Protein AF-A0A3D3JY26-F1 (afdb_monomer)

Secondary structure (DSSP, 8-state):
---TTHHHH-TTS-------TT--HHHHHHTHHHHHTT---SEE-----HHHHHH-TT--HHHHHHHHHHHHHHHHHH-SSSEE-

Sequence (85 aa):
TRWTNVSDYFPDKTIINRGFGGSILSDLNFYSKELLQPYSPKQIIIYCGENDFAADEELKPRQVFKRFKKFFCGIRDHYPDIQVD

Radius of gyration: 13.65 Å; Cα contacts (8 Å, |Δi|>4): 64; chains: 1; bounding box: 36×22×32 Å

Nearest PDB structures (foldseek):
  2vpt-assembly1_A-2  TM=8.676E-01  e=2.450E-01  Acetivibrio thermocellus
  7c85-assembly1_A  TM=7.900E-01  e=4.113E-01  Altericroceibacterium indicum
  7ddy-assembly1_D  TM=7.323E-01  e=4.113E-01  Arcticibacterium luteifluviistationis
  5b5s-assembly1_A  TM=7.628E-01  e=5.685E-01  Talaromyces pinophilus
  7c82-assembly1_A  TM=7.910E-01  e=9.543E-01  Altericroceibacterium indicum

Structure (mmCIF, N/CA/C/O backbone):
data_AF-A0A3D3JY26-F1
#
_entry.id   AF-A0A3D3JY26-F1
#
loop_
_atom_site.group_PDB
_atom_site.id
_atom_site.type_symbol
_atom_site.label_atom_id
_atom_site.label_alt_id
_atom_site.label_comp_id
_atom_site.label_asym_id
_atom_site.label_entity_id
_atom_site.label_seq_id
_atom_site.pdbx_PDB_ins_code
_atom_site.Cartn_x
_atom_site.Cartn_y
_atom_site.Cartn_z
_atom_site.occupancy
_atom_site.B_iso_or_equiv
_atom_site.auth_seq_id
_atom_site.auth_comp_id
_atom_site.auth_asym_id
_atom_site.auth_atom_id
_atom_site.pdbx_P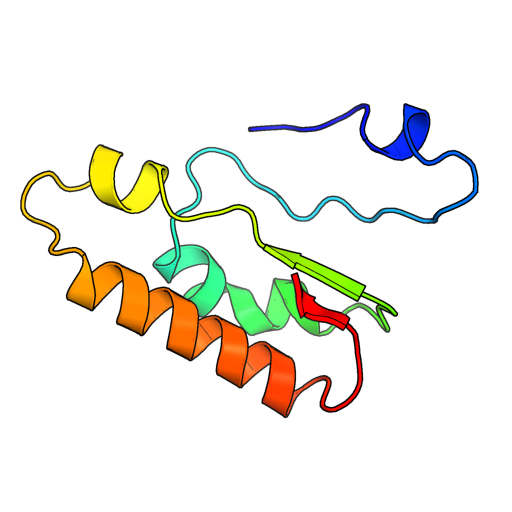DB_model_num
ATOM 1 N N . THR A 1 1 ? -2.020 9.749 -8.248 1.00 53.28 1 THR A N 1
ATOM 2 C CA . THR A 1 1 ? -3.408 10.203 -8.514 1.00 53.28 1 THR A CA 1
ATOM 3 C C . THR A 1 1 ? -4.003 10.743 -7.229 1.00 53.28 1 THR A C 1
ATOM 5 O O . THR A 1 1 ? -3.748 10.174 -6.177 1.00 53.28 1 THR A O 1
ATOM 8 N N . ARG A 1 2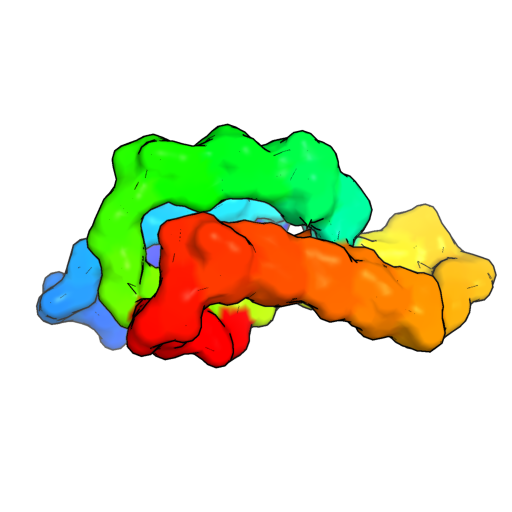 ? -4.757 11.849 -7.273 1.00 63.97 2 ARG A N 1
ATOM 9 C CA . ARG A 1 2 ? -5.461 12.395 -6.100 1.00 63.97 2 ARG A CA 1
ATOM 10 C C . ARG A 1 2 ? -6.913 11.914 -6.148 1.00 63.97 2 ARG A C 1
ATOM 12 O O . ARG A 1 2 ? -7.735 12.528 -6.815 1.00 63.97 2 ARG A O 1
ATOM 19 N N . TRP A 1 3 ? -7.212 10.792 -5.495 1.00 77.81 3 TRP A N 1
ATOM 20 C CA . TRP A 1 3 ? -8.569 10.234 -5.453 1.00 77.81 3 TRP A CA 1
ATOM 21 C C . TRP A 1 3 ? -9.412 10.951 -4.387 1.00 77.81 3 TRP A C 1
ATOM 23 O O . TRP A 1 3 ? -9.475 10.535 -3.232 1.00 77.81 3 TRP A O 1
ATOM 33 N N . THR A 1 4 ? -10.001 12.091 -4.749 1.00 84.69 4 THR A N 1
ATOM 34 C CA . THR A 1 4 ? -10.697 12.972 -3.791 1.00 84.69 4 THR A CA 1
ATOM 35 C C . THR A 1 4 ? -12.119 12.544 -3.458 1.00 84.69 4 THR A C 1
ATOM 37 O O . THR A 1 4 ? -12.618 12.940 -2.415 1.00 84.69 4 THR A O 1
ATOM 40 N N . ASN A 1 5 ? -12.764 11.757 -4.319 1.00 89.06 5 ASN A N 1
ATOM 41 C CA . ASN A 1 5 ? -14.178 11.394 -4.200 1.00 89.06 5 ASN A CA 1
ATOM 42 C C . ASN A 1 5 ? -14.410 9.940 -3.756 1.00 89.06 5 ASN A C 1
ATOM 44 O O . ASN A 1 5 ? -15.510 9.421 -3.888 1.00 89.06 5 ASN A O 1
ATOM 48 N N . VAL A 1 6 ? -13.382 9.253 -3.244 1.00 88.00 6 VAL A N 1
ATOM 49 C CA . VAL A 1 6 ? -13.511 7.847 -2.818 1.00 88.00 6 VAL A CA 1
ATOM 50 C C . VAL A 1 6 ? -14.571 7.665 -1.727 1.00 88.00 6 VAL A C 1
ATOM 52 O O . VAL A 1 6 ? -15.265 6.655 -1.708 1.00 88.00 6 VAL A O 1
ATOM 55 N N . SER A 1 7 ? -14.741 8.664 -0.859 1.00 89.38 7 SER A N 1
ATOM 56 C CA . SER A 1 7 ? -15.757 8.651 0.194 1.00 89.38 7 SER A CA 1
ATOM 57 C C . SER A 1 7 ? -17.185 8.634 -0.358 1.00 89.38 7 SER A C 1
ATOM 59 O O . SER A 1 7 ? -18.060 8.060 0.279 1.00 89.38 7 SER A O 1
ATOM 61 N N . ASP A 1 8 ?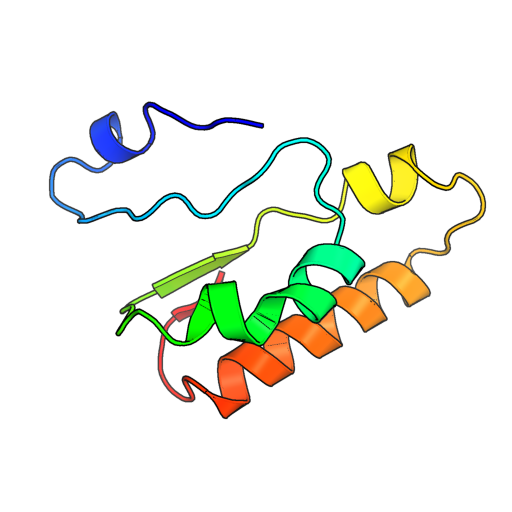 -17.420 9.181 -1.556 1.00 92.75 8 ASP A N 1
ATOM 62 C CA . ASP A 1 8 ? -18.752 9.211 -2.177 1.00 92.75 8 ASP A CA 1
ATOM 63 C C . ASP A 1 8 ? -19.205 7.805 -2.601 1.00 92.75 8 ASP A C 1
ATOM 65 O O . ASP A 1 8 ? -20.397 7.506 -2.629 1.00 92.75 8 ASP A O 1
ATOM 69 N N . TYR A 1 9 ? -18.252 6.919 -2.907 1.00 91.94 9 TYR A N 1
ATOM 70 C CA . TYR A 1 9 ? -18.522 5.525 -3.269 1.00 91.94 9 TYR A CA 1
ATOM 71 C C . TYR A 1 9 ? -18.773 4.631 -2.049 1.00 91.94 9 TYR A C 1
ATOM 73 O O . TYR A 1 9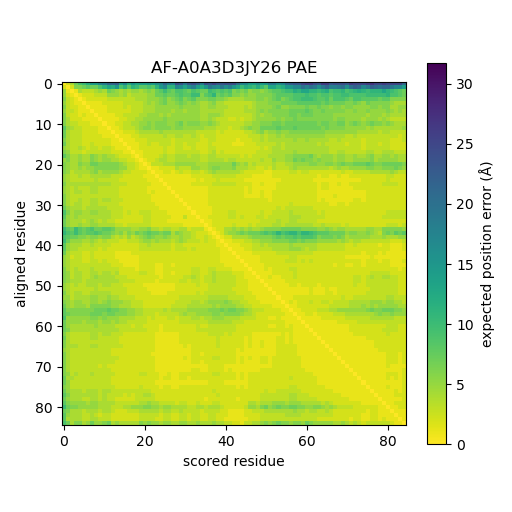 ? -19.377 3.567 -2.178 1.00 91.94 9 TYR A O 1
ATOM 81 N N . PHE A 1 10 ? -18.312 5.052 -0.868 1.00 90.75 10 PHE A N 1
ATOM 82 C CA . PHE A 1 10 ? -18.401 4.293 0.379 1.00 90.75 10 PHE A CA 1
ATOM 83 C C . PHE A 1 10 ? -18.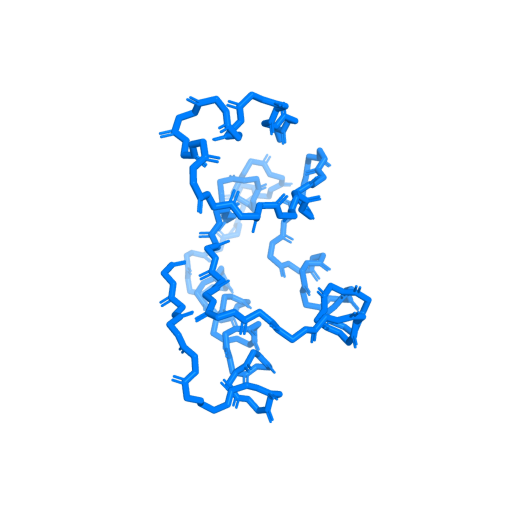860 5.199 1.533 1.00 90.75 10 PHE A C 1
ATOM 85 O O . PHE A 1 10 ? -18.097 5.416 2.479 1.00 90.75 10 PHE A O 1
ATOM 92 N N . PRO A 1 11 ? -20.100 5.720 1.488 1.00 92.44 11 PRO A N 1
ATOM 93 C CA . PRO A 1 11 ? -20.573 6.735 2.434 1.00 92.44 11 PRO A CA 1
ATOM 94 C C . PRO A 1 11 ? -20.559 6.263 3.897 1.00 92.44 11 PRO A C 1
ATOM 96 O O . PRO A 1 11 ? -20.379 7.069 4.805 1.00 92.44 11 PRO A O 1
ATOM 99 N N . ASP A 1 12 ? -20.672 4.952 4.132 1.00 95.06 12 ASP A N 1
ATOM 100 C CA . ASP A 1 12 ? -20.677 4.352 5.473 1.00 95.06 12 ASP A CA 1
ATOM 101 C C . ASP A 1 12 ? -19.273 3.990 5.995 1.00 95.06 12 ASP A C 1
ATOM 103 O O . ASP A 1 12 ? -19.132 3.309 7.018 1.00 95.06 12 ASP A O 1
ATOM 107 N N . LYS A 1 13 ? -18.207 4.373 5.280 1.00 92.12 13 LYS A N 1
ATOM 108 C CA . LYS A 1 13 ? -16.821 4.051 5.638 1.00 92.12 13 LYS A CA 1
ATOM 109 C C . LYS A 1 13 ? -16.009 5.320 5.863 1.00 92.12 13 LYS A C 1
ATOM 111 O O . LYS A 1 13 ? -15.945 6.206 5.019 1.00 92.12 13 LYS A O 1
ATOM 116 N N . THR A 1 14 ? -15.282 5.360 6.977 1.00 92.56 14 THR A N 1
ATOM 117 C CA . THR A 1 14 ? -14.241 6.370 7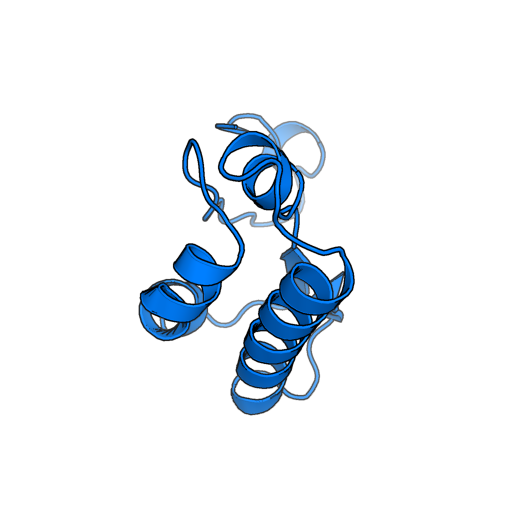.186 1.00 92.56 14 THR A CA 1
ATOM 118 C C . THR A 1 14 ? -13.022 6.008 6.345 1.00 92.56 14 THR A C 1
ATOM 120 O O . THR A 1 14 ? -12.293 5.074 6.681 1.00 92.56 14 THR A O 1
ATOM 123 N N . ILE A 1 15 ? -12.793 6.749 5.261 1.00 91.75 15 ILE A N 1
ATOM 124 C CA . ILE A 1 15 ? -11.639 6.553 4.380 1.00 91.75 15 ILE A CA 1
ATOM 125 C C . ILE A 1 15 ? -10.602 7.646 4.626 1.00 91.75 15 ILE A C 1
ATOM 127 O O . ILE A 1 15 ? -10.910 8.836 4.611 1.00 91.75 15 ILE A O 1
ATOM 131 N N . ILE A 1 16 ? -9.349 7.233 4.815 1.00 90.88 16 ILE A N 1
ATOM 132 C CA . ILE A 1 16 ? -8.199 8.131 4.929 1.00 90.88 16 ILE A CA 1
ATOM 133 C C . ILE A 1 16 ? -7.354 7.966 3.668 1.00 90.88 16 ILE A C 1
ATOM 135 O O . ILE A 1 16 ? -6.701 6.942 3.479 1.00 90.88 16 ILE A O 1
ATOM 139 N N . ASN A 1 17 ? -7.346 8.976 2.796 1.00 89.75 17 ASN A N 1
ATOM 140 C CA . ASN A 1 17 ? -6.508 8.948 1.601 1.00 89.75 17 ASN A CA 1
ATOM 141 C C . ASN A 1 17 ? -5.057 9.317 1.959 1.00 89.75 17 ASN A C 1
ATOM 143 O O . ASN A 1 17 ? -4.773 10.441 2.379 1.00 89.75 17 ASN A O 1
ATOM 147 N N . ARG A 1 18 ? -4.139 8.360 1.786 1.00 90.44 18 ARG A N 1
ATOM 148 C CA . ARG A 1 18 ? -2.685 8.539 1.960 1.00 90.44 18 ARG A CA 1
ATOM 149 C C . ARG A 1 18 ? -1.908 8.447 0.642 1.00 90.44 18 ARG A C 1
ATOM 151 O O . ARG A 1 18 ? -0.686 8.357 0.660 1.00 90.44 18 ARG A O 1
ATOM 158 N N . GLY A 1 19 ? -2.606 8.479 -0.491 1.00 86.50 19 GLY A N 1
ATOM 159 C CA . GLY A 1 19 ? -2.001 8.521 -1.815 1.00 86.50 19 GLY A CA 1
ATOM 160 C C . GLY A 1 19 ? -1.406 9.894 -2.121 1.00 86.50 19 GLY A C 1
ATOM 161 O O . GLY A 1 19 ? -1.996 10.933 -1.817 1.00 86.50 19 GLY A O 1
ATOM 162 N N . PHE A 1 20 ? -0.245 9.898 -2.766 1.00 86.44 20 PHE A N 1
ATOM 163 C CA . PHE A 1 20 ? 0.440 11.102 -3.227 1.00 86.44 20 PHE A CA 1
ATOM 164 C C . PHE A 1 20 ? 0.844 10.957 -4.700 1.00 86.44 20 PHE A C 1
ATOM 166 O O . PHE A 1 20 ? 0.908 9.861 -5.255 1.00 86.44 20 PHE A O 1
ATOM 173 N N . GLY A 1 21 ? 0.992 12.085 -5.397 1.00 87.62 21 GLY A N 1
ATOM 174 C CA . GLY A 1 21 ? 1.287 12.098 -6.832 1.00 87.62 21 GLY A CA 1
ATOM 175 C C . GLY A 1 21 ? 2.667 11.515 -7.141 1.00 87.62 21 GLY A C 1
ATOM 176 O O . GLY A 1 21 ? 3.616 11.813 -6.429 1.00 87.62 21 GLY A O 1
ATOM 177 N N . GLY A 1 22 ? 2.767 10.703 -8.200 1.00 89.12 22 GLY A N 1
ATOM 178 C CA . GLY A 1 22 ? 4.037 10.133 -8.668 1.00 89.12 22 GLY A CA 1
ATOM 179 C C . GLY A 1 22 ? 4.651 9.053 -7.772 1.00 89.12 22 GLY A C 1
ATOM 180 O O . GLY A 1 22 ? 5.743 8.594 -8.072 1.00 89.12 22 GLY A O 1
ATOM 181 N N . SER A 1 23 ? 3.961 8.629 -6.708 1.00 93.25 23 SER A N 1
ATOM 182 C CA . SER A 1 23 ? 4.477 7.655 -5.742 1.00 93.25 23 SER A CA 1
ATOM 183 C C . SER A 1 23 ? 4.890 6.335 -6.391 1.00 93.25 23 SER A C 1
ATOM 185 O O . SER A 1 23 ? 4.086 5.738 -7.118 1.00 93.25 23 SER A O 1
ATOM 187 N N . ILE A 1 24 ? 6.075 5.847 -6.039 1.00 96.44 24 ILE A N 1
ATOM 188 C CA . ILE A 1 24 ? 6.571 4.501 -6.354 1.00 96.44 24 ILE A CA 1
ATOM 189 C C . ILE A 1 24 ? 6.690 3.653 -5.080 1.00 96.44 24 ILE A C 1
ATOM 191 O O . ILE A 1 24 ? 6.718 4.176 -3.964 1.00 96.44 24 ILE A O 1
ATOM 195 N N . LEU A 1 25 ? 6.792 2.328 -5.200 1.00 97.31 25 LEU A N 1
ATOM 196 C CA . LEU A 1 25 ? 6.845 1.425 -4.042 1.00 97.31 25 LEU A CA 1
ATOM 197 C C . LEU A 1 25 ? 8.053 1.691 -3.131 1.00 97.31 25 LEU A C 1
ATOM 199 O O . LEU A 1 25 ? 8.009 1.376 -1.940 1.00 97.31 25 LEU A O 1
ATOM 203 N N . SER A 1 26 ? 9.153 2.250 -3.647 1.00 97.06 26 SER A N 1
ATOM 204 C CA . SER A 1 26 ? 10.264 2.676 -2.786 1.00 97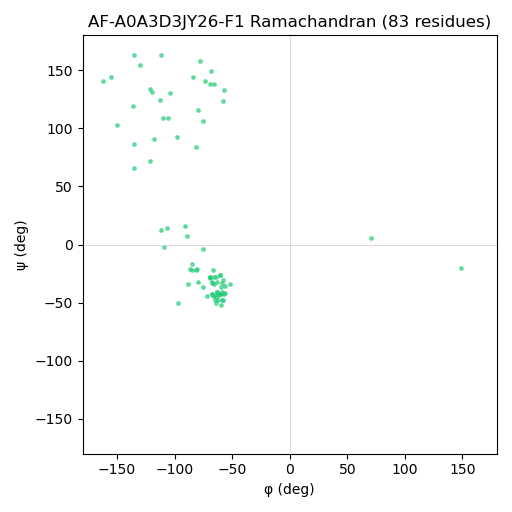.06 26 SER A CA 1
ATOM 205 C C . SER A 1 26 ? 9.897 3.854 -1.886 1.00 97.06 26 SER A C 1
ATOM 207 O O . SER A 1 26 ? 10.364 3.875 -0.749 1.00 97.06 26 SER A O 1
ATOM 209 N N . ASP A 1 27 ? 9.021 4.759 -2.328 1.00 96.81 27 ASP A N 1
ATOM 210 C CA . ASP A 1 27 ? 8.531 5.863 -1.496 1.00 96.81 27 ASP A CA 1
ATOM 211 C C . ASP A 1 27 ? 7.661 5.327 -0.363 1.00 96.81 27 ASP A C 1
ATOM 213 O O . ASP A 1 27 ? 7.830 5.720 0.787 1.00 96.81 27 ASP A O 1
ATOM 217 N N . LEU A 1 28 ? 6.779 4.365 -0.659 1.00 96.19 28 LEU A N 1
ATOM 218 C CA . LEU A 1 28 ? 5.958 3.690 0.354 1.00 96.19 28 LEU A CA 1
ATOM 219 C C . LEU A 1 28 ? 6.828 3.006 1.413 1.00 96.19 28 LEU A C 1
ATOM 221 O O . LEU A 1 28 ? 6.544 3.085 2.605 1.00 96.19 28 LEU A O 1
ATOM 225 N N . ASN A 1 29 ? 7.919 2.362 0.992 1.00 97.06 29 ASN A N 1
ATOM 226 C CA . ASN A 1 29 ? 8.884 1.776 1.918 1.00 97.06 29 ASN A CA 1
ATOM 227 C C . ASN A 1 29 ? 9.596 2.841 2.766 1.00 97.06 29 ASN A C 1
ATOM 229 O O . ASN A 1 29 ? 9.771 2.636 3.969 1.00 97.06 29 ASN A O 1
ATOM 233 N N . PHE A 1 30 ? 10.014 3.950 2.153 1.00 96.56 30 PHE A N 1
ATOM 234 C CA . PHE A 1 30 ? 10.716 5.037 2.834 1.00 96.56 30 PHE A CA 1
ATOM 235 C C . PHE A 1 30 ? 9.824 5.719 3.881 1.00 96.56 30 PHE A C 1
ATOM 237 O O . PHE A 1 30 ? 10.230 5.837 5.031 1.00 96.56 30 PHE A O 1
ATOM 244 N N . TYR A 1 31 ? 8.587 6.058 3.513 1.00 94.94 31 TYR A N 1
ATOM 245 C CA . TYR A 1 31 ? 7.602 6.717 4.378 1.00 94.94 31 TYR A CA 1
ATOM 246 C C . TYR A 1 31 ? 6.703 5.744 5.154 1.00 94.94 31 TYR A C 1
ATOM 248 O O . TYR A 1 31 ? 5.635 6.115 5.640 1.00 94.94 31 TYR A O 1
ATOM 256 N N . SER A 1 32 ? 7.083 4.467 5.247 1.00 93.75 32 SER A N 1
ATOM 257 C CA . SER A 1 32 ? 6.243 3.423 5.853 1.00 93.75 32 SER A CA 1
ATOM 258 C C . SER A 1 32 ? 5.837 3.757 7.289 1.00 93.75 32 SER A C 1
ATOM 260 O O . SER A 1 32 ? 4.705 3.504 7.694 1.00 93.75 32 SER A O 1
ATOM 262 N N . LYS A 1 33 ? 6.726 4.400 8.047 1.00 92.12 33 LYS A N 1
ATOM 263 C CA . LYS A 1 33 ? 6.452 4.846 9.410 1.00 92.12 33 LYS A CA 1
ATOM 264 C C . LYS A 1 33 ? 5.344 5.903 9.443 1.00 92.12 33 LYS A C 1
ATOM 266 O O . LYS A 1 33 ? 4.382 5.757 10.188 1.00 92.12 33 LYS A O 1
ATOM 271 N N . GLU A 1 34 ? 5.455 6.940 8.622 1.00 92.25 34 GLU A N 1
ATOM 272 C CA . GLU A 1 34 ? 4.505 8.050 8.532 1.00 92.25 34 GLU A CA 1
ATOM 273 C C . GLU A 1 34 ? 3.160 7.627 7.929 1.00 92.25 34 GLU A C 1
ATOM 275 O O . GLU A 1 34 ? 2.123 8.223 8.227 1.00 92.25 34 GLU A O 1
ATOM 280 N N . LEU A 1 35 ? 3.169 6.616 7.059 1.00 91.88 35 LEU A N 1
ATOM 281 C CA . LEU A 1 35 ? 1.964 6.059 6.453 1.00 91.88 35 LEU A CA 1
ATOM 282 C C . LEU A 1 35 ? 1.180 5.179 7.432 1.00 91.88 35 LEU A C 1
ATOM 284 O O . LEU A 1 35 ? -0.049 5.212 7.396 1.00 91.88 35 LEU A O 1
ATOM 288 N N . LEU A 1 36 ? 1.867 4.422 8.295 1.00 90.94 36 LEU A N 1
ATOM 289 C CA . LEU A 1 36 ? 1.238 3.429 9.169 1.00 90.94 36 LEU A CA 1
ATOM 290 C C . LEU A 1 36 ? 0.978 3.958 10.589 1.00 90.94 36 LEU A C 1
ATOM 292 O O . LEU A 1 36 ? -0.147 3.901 11.063 1.00 90.94 36 LEU A O 1
ATOM 296 N N . GLN A 1 37 ? 1.959 4.555 11.266 1.00 87.81 37 GLN A N 1
ATOM 297 C CA . GLN A 1 37 ? 1.866 4.847 12.708 1.00 87.81 37 GLN A CA 1
ATOM 298 C C . GLN A 1 37 ? 0.703 5.727 13.214 1.00 87.81 37 GLN A C 1
ATOM 300 O O . GLN A 1 37 ? 0.315 5.538 14.367 1.00 87.81 37 GLN A O 1
ATOM 305 N N . PRO A 1 38 ? 0.140 6.697 12.465 1.00 86.75 38 PRO A N 1
ATOM 306 C CA . PRO A 1 38 ? -0.847 7.607 13.047 1.00 86.75 38 PRO A CA 1
ATOM 307 C C . PRO A 1 38 ? -2.239 6.988 13.263 1.00 86.75 38 PRO A C 1
ATOM 309 O O . PRO A 1 38 ? -3.126 7.681 13.764 1.00 86.75 38 PRO A O 1
ATOM 312 N N . TYR A 1 39 ? -2.472 5.734 12.851 1.00 86.69 39 TYR A N 1
ATOM 313 C CA . TYR A 1 39 ? -3.821 5.186 12.695 1.00 86.69 39 TYR A CA 1
ATOM 314 C C . TYR A 1 39 ? -3.991 3.773 13.274 1.00 86.69 39 TYR A C 1
ATOM 316 O O . TYR A 1 39 ? -3.038 3.022 13.474 1.00 86.69 39 TYR A O 1
ATOM 324 N N . SER A 1 40 ? -5.251 3.380 13.476 1.00 91.38 40 SER A N 1
ATOM 325 C CA . SER A 1 40 ? -5.666 1.999 13.768 1.00 91.38 40 SER A CA 1
ATOM 326 C C . SER A 1 40 ? -6.651 1.524 12.689 1.00 91.38 40 SER A C 1
ATOM 328 O O . SER A 1 40 ? -7.861 1.482 12.932 1.00 91.38 40 SER A O 1
ATOM 330 N N . PRO A 1 41 ? -6.174 1.267 11.455 1.00 95.12 41 PRO A N 1
ATOM 331 C CA . PRO A 1 41 ? -7.036 0.907 10.338 1.00 95.12 41 PRO A CA 1
ATOM 332 C C . PRO A 1 41 ? -7.657 -0.479 10.544 1.00 95.12 41 PRO A C 1
ATOM 334 O O . PRO A 1 41 ? -7.046 -1.368 11.127 1.00 95.12 41 PRO A O 1
ATOM 337 N N . LYS A 1 42 ? -8.867 -0.683 10.013 1.00 95.38 42 LYS A N 1
ATOM 338 C CA . LYS A 1 42 ? -9.472 -2.024 9.887 1.00 95.38 42 LYS A CA 1
ATOM 339 C C . LYS A 1 42 ? -9.061 -2.731 8.590 1.00 95.38 42 LYS A C 1
ATOM 341 O O . LYS A 1 42 ? -9.162 -3.950 8.499 1.00 95.38 42 LYS A O 1
ATOM 346 N N . GLN A 1 43 ? -8.630 -1.953 7.598 1.00 95.81 43 GLN A N 1
ATOM 347 C CA . GLN A 1 43 ? -8.269 -2.407 6.261 1.00 95.81 43 GLN A CA 1
ATOM 348 C C . GLN A 1 43 ? -7.287 -1.416 5.625 1.00 95.81 43 GLN A C 1
ATOM 350 O O . GLN A 1 43 ? -7.413 -0.207 5.839 1.00 95.81 43 GLN A O 1
ATOM 355 N N . ILE A 1 44 ? -6.332 -1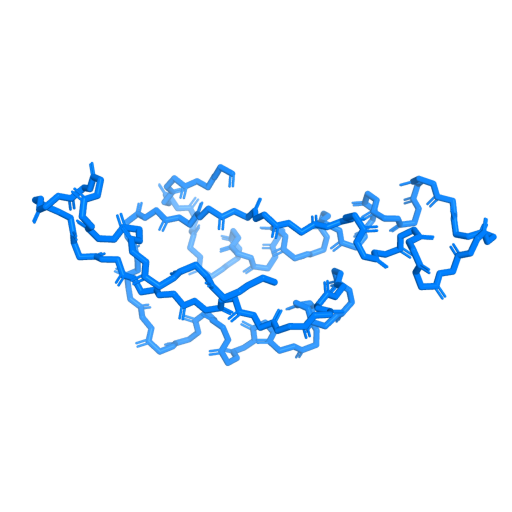.919 4.844 1.00 95.81 44 ILE A N 1
ATOM 356 C CA . ILE A 1 44 ? -5.434 -1.122 3.996 1.00 95.81 44 ILE A CA 1
ATOM 357 C C . ILE A 1 44 ? -5.616 -1.571 2.547 1.00 95.81 44 ILE A C 1
ATOM 359 O O . ILE A 1 44 ? -5.616 -2.765 2.280 1.00 95.81 44 ILE A O 1
ATOM 363 N N . ILE A 1 45 ? -5.737 -0.614 1.626 1.00 94.25 45 ILE A N 1
ATOM 364 C CA . ILE A 1 45 ? -5.774 -0.867 0.181 1.00 94.25 45 ILE A CA 1
ATOM 365 C C . ILE A 1 45 ? -4.500 -0.283 -0.431 1.00 94.25 45 ILE A C 1
ATOM 367 O O . ILE A 1 45 ? -4.218 0.906 -0.251 1.00 94.25 45 ILE A O 1
ATOM 371 N N . ILE A 1 46 ? -3.732 -1.102 -1.144 1.00 94.88 46 ILE A N 1
ATOM 372 C CA . ILE A 1 46 ? -2.480 -0.712 -1.790 1.00 94.88 46 ILE A CA 1
ATOM 373 C C . ILE A 1 46 ? -2.709 -0.605 -3.296 1.00 94.88 46 ILE A C 1
ATOM 375 O O . ILE A 1 46 ? -2.818 -1.597 -4.006 1.00 94.88 46 ILE A O 1
ATOM 379 N N . TYR A 1 47 ? -2.700 0.626 -3.801 1.00 92.88 47 TYR A N 1
ATOM 380 C CA . TYR A 1 47 ? -2.709 0.907 -5.235 1.00 92.88 47 TYR A CA 1
ATOM 381 C C . TYR A 1 47 ? -1.426 1.652 -5.615 1.00 92.88 47 TYR A C 1
ATOM 383 O O . TYR A 1 47 ? -1.341 2.876 -5.483 1.00 92.88 47 TYR A O 1
ATOM 391 N N . CYS A 1 48 ? -0.389 0.897 -5.981 1.00 94.31 48 CYS A N 1
ATOM 392 C CA . CYS A 1 48 ? 0.918 1.426 -6.368 1.00 94.31 48 CYS A CA 1
ATOM 393 C C . CYS A 1 48 ? 1.734 0.370 -7.131 1.00 94.31 48 CYS A C 1
ATOM 395 O O . CYS A 1 48 ? 1.757 -0.800 -6.747 1.00 94.31 48 CYS A O 1
ATOM 397 N N . GLY A 1 49 ? 2.459 0.801 -8.162 1.00 94.00 49 GLY A N 1
ATOM 398 C CA . GLY A 1 49 ? 3.411 -0.023 -8.914 1.00 94.00 49 GLY A CA 1
ATOM 399 C C . GLY A 1 49 ? 3.534 0.382 -10.383 1.00 94.00 49 GLY A C 1
ATOM 400 O O . GLY A 1 49 ? 4.543 0.109 -11.020 1.00 94.00 49 GLY A O 1
ATOM 401 N N . GLU A 1 50 ? 2.546 1.088 -10.923 1.00 94.12 50 GLU A N 1
ATOM 402 C CA . GLU A 1 50 ? 2.539 1.581 -12.302 1.00 94.12 50 GLU A CA 1
ATOM 403 C C . GLU A 1 50 ? 3.609 2.659 -12.503 1.00 94.12 50 GLU A C 1
ATOM 405 O O . GLU A 1 50 ? 4.357 2.630 -13.479 1.00 94.12 50 GLU A O 1
ATOM 410 N N . ASN A 1 51 ? 3.737 3.572 -11.534 1.00 95.75 51 ASN A N 1
ATOM 411 C CA . ASN A 1 51 ? 4.765 4.611 -11.563 1.00 95.75 51 ASN A CA 1
ATOM 412 C C . ASN A 1 51 ? 6.182 4.032 -11.451 1.00 95.75 51 ASN A C 1
ATOM 414 O O . ASN A 1 51 ? 7.107 4.656 -11.958 1.00 95.75 51 ASN A O 1
ATOM 418 N N . ASP A 1 52 ? 6.375 2.868 -10.809 1.00 96.75 52 ASP A N 1
ATOM 419 C CA . ASP A 1 52 ? 7.703 2.247 -10.703 1.00 96.75 52 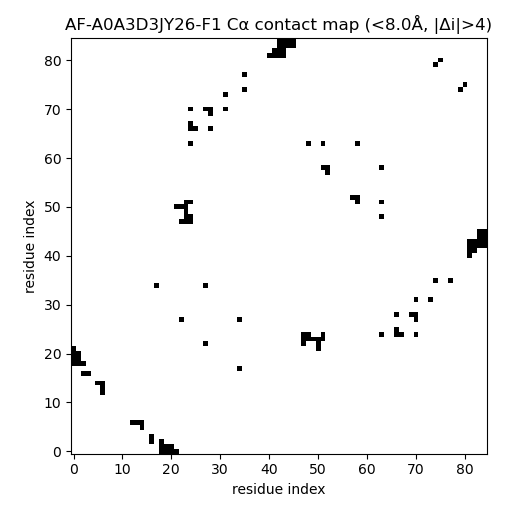ASP A CA 1
ATOM 420 C C . ASP A 1 52 ? 8.272 1.962 -12.098 1.00 96.75 52 ASP A C 1
ATOM 422 O O . ASP A 1 52 ? 9.441 2.237 -12.344 1.00 96.75 52 ASP A O 1
ATOM 426 N N . PHE A 1 53 ? 7.438 1.454 -13.010 1.00 96.69 53 PHE A N 1
ATOM 427 C CA . PHE A 1 53 ? 7.835 1.169 -14.390 1.00 96.69 53 PHE A CA 1
ATOM 428 C C . PHE A 1 53 ? 7.861 2.418 -15.272 1.00 96.69 53 PHE A C 1
ATOM 430 O O . PHE A 1 53 ? 8.679 2.502 -16.180 1.00 96.69 53 PHE A O 1
ATOM 437 N N . ALA A 1 54 ? 6.987 3.396 -15.016 1.00 95.75 54 ALA A N 1
ATOM 438 C CA . ALA A 1 54 ? 7.003 4.658 -15.754 1.00 95.75 54 ALA A CA 1
ATOM 439 C C . ALA A 1 54 ? 8.235 5.523 -15.425 1.00 95.75 54 ALA A C 1
ATOM 441 O O . ALA A 1 54 ? 8.661 6.320 -16.256 1.00 95.75 54 ALA A O 1
ATOM 442 N N . ALA A 1 55 ? 8.787 5.392 -14.215 1.00 94.38 55 ALA A N 1
ATOM 443 C CA . ALA A 1 55 ? 9.956 6.146 -13.766 1.00 94.38 55 ALA A CA 1
ATOM 444 C C . ALA A 1 55 ? 11.297 5.513 -14.181 1.00 94.38 55 ALA A C 1
ATOM 446 O O . ALA A 1 55 ? 12.310 6.210 -14.195 1.00 94.38 55 ALA A O 1
ATOM 447 N N . ASP A 1 56 ? 11.319 4.211 -14.479 1.00 95.81 56 ASP A N 1
ATOM 448 C CA . ASP A 1 56 ? 12.526 3.456 -14.822 1.00 95.81 56 ASP A CA 1
ATOM 449 C C . ASP A 1 56 ? 12.180 2.305 -15.784 1.00 95.81 56 ASP A C 1
ATOM 451 O O . ASP A 1 56 ? 11.659 1.262 -15.379 1.00 95.81 56 ASP A O 1
ATOM 455 N N . GLU A 1 57 ? 12.491 2.493 -17.070 1.00 94.19 57 GLU A N 1
ATOM 456 C CA . GLU A 1 57 ? 12.227 1.513 -18.134 1.00 94.19 57 GLU A CA 1
ATOM 457 C C . GLU A 1 57 ? 13.062 0.228 -17.994 1.00 94.19 57 GLU A C 1
ATOM 459 O O . GLU A 1 57 ? 12.695 -0.829 -18.517 1.00 94.19 57 GLU A O 1
ATOM 464 N N . GLU A 1 58 ? 14.189 0.277 -17.278 1.00 97.31 58 GLU A N 1
ATOM 465 C CA . GLU A 1 58 ? 15.044 -0.890 -17.075 1.00 97.31 58 GLU A CA 1
ATOM 466 C C . GLU A 1 58 ? 14.579 -1.754 -15.897 1.00 97.31 58 GLU A C 1
ATOM 468 O O . GLU A 1 58 ? 14.965 -2.935 -15.811 1.00 97.31 58 GLU A O 1
ATOM 473 N N . LEU A 1 59 ? 13.727 -1.199 -15.028 1.00 97.00 59 LEU A N 1
ATOM 474 C CA . LEU A 1 59 ? 13.263 -1.822 -13.799 1.00 97.00 59 LEU A CA 1
ATOM 475 C C . LEU A 1 59 ? 12.576 -3.161 -14.067 1.00 97.00 59 LEU A C 1
ATOM 477 O O . LEU A 1 59 ? 11.582 -3.279 -14.785 1.00 97.00 59 LEU A O 1
ATOM 481 N N . LYS A 1 60 ? 13.085 -4.221 -13.435 1.00 97.81 60 LYS A N 1
ATOM 482 C CA . LYS A 1 60 ? 12.541 -5.566 -13.632 1.00 97.81 60 LYS A CA 1
ATOM 483 C C . LYS A 1 60 ? 11.328 -5.805 -12.730 1.00 97.81 60 LYS A C 1
ATOM 485 O O . LYS A 1 60 ? 11.376 -5.458 -11.546 1.00 97.81 60 LYS A O 1
ATOM 490 N N . PRO A 1 61 ? 10.305 -6.552 -13.193 1.00 97.62 61 PRO A N 1
ATOM 491 C CA . PRO A 1 61 ? 9.140 -6.904 -12.372 1.00 97.62 61 PRO A CA 1
ATOM 492 C C . PRO A 1 61 ? 9.496 -7.542 -11.023 1.00 97.62 61 PRO A C 1
ATOM 494 O O . PRO A 1 61 ? 8.860 -7.288 -10.003 1.00 97.62 61 PRO A O 1
ATOM 497 N N . ARG A 1 62 ? 10.585 -8.322 -10.975 1.00 98.00 62 ARG A N 1
ATOM 498 C CA . ARG A 1 62 ? 11.089 -8.921 -9.731 1.00 98.00 62 ARG A CA 1
ATOM 499 C C . ARG A 1 62 ? 11.530 -7.877 -8.697 1.00 98.00 62 ARG A C 1
ATOM 501 O O . ARG A 1 62 ? 11.433 -8.144 -7.502 1.00 98.00 62 ARG A O 1
ATOM 508 N N . GLN A 1 63 ? 12.048 -6.725 -9.121 1.00 98.19 63 GLN A N 1
ATOM 509 C CA . GLN A 1 63 ? 12.423 -5.637 -8.212 1.00 98.19 63 GLN A CA 1
ATOM 510 C C . GLN A 1 63 ? 11.177 -4.963 -7.635 1.00 98.19 63 GLN A C 1
ATOM 512 O O . GLN A 1 63 ? 11.106 -4.795 -6.420 1.00 98.19 63 GLN A O 1
ATOM 517 N N . VAL A 1 64 ? 10.174 -4.683 -8.470 1.00 97.94 64 VAL A N 1
ATOM 518 C CA . VAL A 1 64 ? 8.868 -4.146 -8.045 1.00 97.94 64 VAL A CA 1
ATOM 519 C C . VAL A 1 64 ? 8.200 -5.088 -7.041 1.00 97.94 64 VAL A C 1
ATOM 521 O O . VAL A 1 64 ? 7.856 -4.670 -5.939 1.00 97.94 64 VAL A O 1
ATOM 524 N N . PHE A 1 65 ? 8.159 -6.393 -7.331 1.00 98.12 65 PHE A N 1
ATOM 525 C CA . PHE A 1 65 ? 7.647 -7.398 -6.395 1.00 98.12 65 PHE A CA 1
ATOM 526 C C . PHE A 1 65 ? 8.387 -7.393 -5.049 1.00 98.12 65 PHE A C 1
ATOM 528 O O . PHE A 1 65 ? 7.764 -7.471 -3.992 1.00 98.12 65 PHE A O 1
ATOM 535 N N . LYS A 1 66 ? 9.723 -7.275 -5.054 1.00 98.50 66 LYS A N 1
ATOM 536 C CA . LYS A 1 66 ? 10.505 -7.174 -3.810 1.00 98.50 66 LYS A CA 1
ATOM 537 C C . LYS A 1 66 ? 10.157 -5.912 -3.016 1.00 98.50 66 LYS A C 1
ATOM 539 O O . LYS A 1 66 ? 10.061 -5.994 -1.793 1.00 98.50 66 LYS A O 1
ATOM 544 N N . ARG A 1 67 ? 9.969 -4.770 -3.687 1.00 98.06 67 ARG A N 1
ATOM 545 C CA . ARG A 1 67 ? 9.564 -3.508 -3.044 1.00 98.06 67 ARG A CA 1
ATOM 546 C C . ARG A 1 67 ? 8.171 -3.630 -2.425 1.00 98.06 67 ARG A C 1
ATOM 548 O O . ARG A 1 67 ? 8.009 -3.257 -1.266 1.00 98.06 67 ARG A O 1
ATOM 555 N N . PHE A 1 68 ? 7.215 -4.216 -3.148 1.00 98.19 68 PHE A N 1
ATOM 556 C CA . PHE A 1 68 ? 5.874 -4.505 -2.635 1.00 98.19 68 PHE A CA 1
ATOM 557 C C . PHE A 1 68 ? 5.935 -5.425 -1.417 1.00 98.19 68 PHE A C 1
ATOM 559 O O . PHE A 1 68 ? 5.421 -5.080 -0.358 1.00 98.19 68 PHE A O 1
ATOM 566 N N . LYS A 1 69 ? 6.632 -6.564 -1.532 1.00 98.25 69 LYS A N 1
ATOM 567 C CA . LYS A 1 69 ? 6.760 -7.534 -0.440 1.00 98.25 69 LYS A CA 1
ATOM 568 C C . LYS A 1 69 ? 7.345 -6.891 0.816 1.00 98.25 69 LYS A C 1
ATOM 570 O O . LYS A 1 69 ? 6.858 -7.162 1.905 1.00 98.25 69 LYS A O 1
ATOM 575 N N . LYS A 1 70 ? 8.362 -6.034 0.674 1.00 98.25 70 LYS A N 1
ATOM 576 C CA . LYS A 1 70 ? 8.949 -5.306 1.806 1.00 98.25 70 LYS A CA 1
ATOM 577 C C . LYS A 1 70 ? 7.904 -4.437 2.514 1.00 98.25 70 LYS A C 1
ATOM 579 O O . LYS A 1 70 ? 7.794 -4.515 3.734 1.00 98.25 70 LYS A O 1
ATOM 584 N N . PHE A 1 71 ? 7.121 -3.669 1.760 1.00 97.81 71 PHE A N 1
ATOM 585 C CA . PHE A 1 71 ? 6.088 -2.807 2.329 1.00 97.81 71 PHE A CA 1
ATOM 586 C C . PHE A 1 71 ? 4.953 -3.618 2.969 1.00 97.81 71 PHE A C 1
ATOM 588 O O . PHE A 1 71 ? 4.569 -3.346 4.102 1.00 97.81 71 PHE A O 1
ATOM 595 N N . PHE A 1 72 ? 4.481 -4.670 2.294 1.00 97.62 72 PHE A N 1
ATOM 596 C CA . PHE A 1 72 ? 3.455 -5.576 2.815 1.00 97.62 72 PHE A CA 1
ATOM 597 C C . PHE A 1 72 ? 3.893 -6.271 4.111 1.00 97.62 72 PHE A C 1
ATOM 599 O O . PHE A 1 72 ? 3.115 -6.352 5.057 1.00 97.62 72 PHE A O 1
ATOM 606 N N . CYS A 1 73 ? 5.141 -6.744 4.189 1.00 97.00 73 CYS A N 1
ATOM 607 C CA . CYS A 1 73 ? 5.685 -7.288 5.432 1.00 97.00 73 CYS A CA 1
ATOM 608 C C . CYS A 1 73 ? 5.711 -6.225 6.537 1.00 97.00 73 CYS A C 1
ATOM 610 O O . CYS A 1 73 ? 5.246 -6.509 7.630 1.00 97.00 73 CYS A O 1
ATOM 612 N N . GLY A 1 74 ? 6.130 -4.990 6.239 1.00 96.00 74 GLY A N 1
ATOM 613 C CA . GLY A 1 74 ? 6.076 -3.890 7.208 1.00 96.00 74 GLY A CA 1
ATOM 614 C C . GLY A 1 74 ? 4.659 -3.586 7.711 1.00 96.00 74 GLY A C 1
ATOM 615 O O . GLY A 1 74 ? 4.472 -3.313 8.895 1.00 96.00 74 GLY A O 1
ATOM 616 N N . ILE A 1 75 ? 3.646 -3.699 6.843 1.00 97.00 75 ILE A N 1
ATOM 617 C CA . ILE A 1 75 ? 2.237 -3.632 7.254 1.00 97.00 75 ILE A CA 1
ATOM 618 C C . ILE A 1 75 ? 1.905 -4.772 8.211 1.00 97.00 75 ILE A C 1
ATOM 620 O O . ILE A 1 75 ? 1.312 -4.511 9.248 1.00 97.00 75 ILE A O 1
ATOM 624 N N . ARG A 1 76 ? 2.278 -6.016 7.892 1.00 96.56 76 ARG A N 1
ATOM 625 C CA . ARG A 1 76 ? 1.964 -7.191 8.724 1.00 96.56 76 ARG A CA 1
ATOM 626 C C . ARG A 1 76 ? 2.682 -7.186 10.067 1.00 96.56 76 ARG A C 1
ATOM 628 O O . ARG A 1 76 ? 2.096 -7.611 11.055 1.00 96.56 76 ARG A O 1
ATOM 635 N N . ASP A 1 77 ? 3.895 -6.652 10.113 1.00 95.19 77 ASP A N 1
ATOM 636 C CA . ASP A 1 77 ? 4.645 -6.474 11.355 1.00 95.19 77 ASP A CA 1
ATOM 637 C C . ASP A 1 77 ? 3.957 -5.453 12.278 1.00 95.19 77 ASP A C 1
ATOM 639 O O . ASP A 1 77 ? 3.984 -5.601 13.498 1.00 95.19 77 ASP A O 1
ATOM 643 N N . HIS A 1 78 ? 3.320 -4.420 11.711 1.00 94.44 78 HIS A N 1
ATOM 644 C CA . HIS A 1 78 ? 2.607 -3.397 12.483 1.00 94.44 78 HIS A CA 1
ATOM 645 C C . HIS A 1 78 ? 1.139 -3.762 12.772 1.00 94.44 78 HIS A C 1
ATOM 647 O O . HIS A 1 78 ? 0.611 -3.435 13.834 1.00 94.44 78 HIS A O 1
ATOM 653 N N . TYR A 1 79 ? 0.491 -4.456 11.838 1.00 95.81 79 TYR A N 1
ATOM 654 C CA . TYR A 1 79 ? -0.915 -4.843 11.852 1.00 95.81 79 TYR A CA 1
ATOM 655 C C . TYR A 1 79 ? -1.065 -6.311 11.420 1.00 95.81 79 TYR A C 1
ATOM 657 O O . TYR A 1 79 ? -1.296 -6.597 10.238 1.00 95.81 79 TYR A O 1
ATOM 665 N N . PRO A 1 80 ? -0.953 -7.265 12.358 1.00 95.56 80 PRO A N 1
ATOM 666 C CA . PRO A 1 80 ? -0.946 -8.685 12.014 1.00 95.56 80 PRO A CA 1
ATOM 667 C C . PRO A 1 80 ? -2.267 -9.142 11.379 1.00 95.56 80 PRO A C 1
ATOM 669 O O . PRO A 1 80 ? -2.251 -9.842 10.364 1.00 95.56 80 PRO A O 1
ATOM 672 N N . ASP A 1 81 ? -3.400 -8.661 11.898 1.00 96.12 81 ASP A N 1
ATOM 673 C CA . ASP A 1 81 ? -4.707 -9.297 11.667 1.00 96.12 81 ASP A CA 1
ATOM 674 C C . ASP A 1 81 ? -5.663 -8.510 10.760 1.00 96.12 81 ASP A C 1
ATOM 676 O O . ASP A 1 81 ? -6.768 -8.968 10.470 1.00 96.12 81 ASP A O 1
ATOM 680 N N . ILE A 1 82 ? -5.276 -7.319 10.298 1.00 96.62 82 ILE A N 1
ATOM 681 C CA . ILE A 1 82 ? -6.174 -6.483 9.487 1.00 96.62 82 ILE A CA 1
ATOM 682 C C . ILE A 1 82 ? -6.253 -6.983 8.041 1.00 96.62 82 ILE A C 1
ATOM 684 O O . ILE A 1 82 ? -5.337 -7.642 7.531 1.00 96.62 82 ILE A O 1
ATOM 688 N N . GLN A 1 83 ? -7.327 -6.629 7.339 1.00 96.88 83 GLN A N 1
ATOM 689 C CA . GLN A 1 83 ? -7.414 -6.888 5.904 1.00 96.88 83 GLN A CA 1
ATOM 690 C C . GLN A 1 83 ? -6.417 -5.997 5.142 1.00 96.88 83 GLN A C 1
ATOM 692 O O . GLN A 1 83 ? -6.250 -4.819 5.461 1.00 96.88 83 GLN A O 1
ATOM 697 N N . VAL A 1 84 ? -5.736 -6.565 4.146 1.00 96.50 84 VAL A N 1
ATOM 698 C CA . VAL A 1 84 ? -4.842 -5.824 3.246 1.00 96.50 84 VAL A CA 1
ATOM 699 C C . VAL A 1 84 ? -5.121 -6.306 1.832 1.00 96.50 84 VAL A C 1
ATOM 701 O O . VAL A 1 84 ? -4.937 -7.498 1.579 1.00 96.50 84 VAL A O 1
ATOM 704 N N . ASP A 1 85 ? -5.552 -5.396 0.963 1.00 90.94 85 ASP A N 1
ATOM 705 C CA . ASP A 1 85 ? -5.881 -5.654 -0.446 1.00 90.94 85 ASP A CA 1
ATOM 706 C C . ASP A 1 85 ? -4.971 -4.869 -1.395 1.00 90.94 85 ASP A C 1
ATOM 708 O O . ASP A 1 85 ? -4.574 -3.732 -1.040 1.00 90.94 85 ASP A O 1
#

Solvent-accessible surface area (backbone atoms only — not comparable to full-atom values): 5388 Å² total; per-residue (Å²): 90,84,77,82,62,60,48,77,79,37,77,95,48,96,77,80,87,81,71,53,74,81,50,28,42,64,51,52,50,72,44,38,61,78,73,48,70,88,62,86,69,72,59,47,78,70,89,75,50,70,44,44,49,74,75,32,86,83,64,50,70,70,56,56,51,50,36,46,51,54,38,53,48,54,46,40,77,76,44,74,85,49,52,74,84

Foldseek 3Di:
DPPPCVCVVVVPDDDDDPDDPLDALVVCLVCVCVVPVPDDDLEEEDDHHPSVCVVPVVDDPVNSVVSVVSSVVSCCVRPVDHHYD

Mean predicted aligned error: 3.33 Å

pLDDT: mean 93.11, std 6.63, range [53.28, 98.5]